Protein AF-A0A535EVS6-F1 (afdb_monomer)

Foldseek 3Di:
DDPDFLDDDQDDLVVLVVCLVVQHWDKAKEWGPPLQDDPPADIDIFIDDTHGNPPDDSVVSSVVNVVGNNVRRDPDDGDDDDSPPRVPPNPPD

Structure (mmCIF, N/CA/C/O backbone):
data_AF-A0A535EVS6-F1
#
_entry.id   AF-A0A535EVS6-F1
#
loop_
_atom_site.group_PDB
_atom_site.id
_atom_site.type_symbol
_atom_site.label_atom_id
_atom_site.label_alt_id
_atom_site.label_comp_id
_atom_site.label_asym_id
_atom_site.label_entity_id
_atom_site.label_seq_id
_atom_site.pdbx_PDB_ins_code
_atom_site.Cartn_x
_atom_site.Cartn_y
_atom_site.Cartn_z
_atom_site.occupancy
_atom_site.B_iso_or_equiv
_atom_site.auth_seq_id
_atom_site.auth_comp_id
_atom_site.auth_asym_id
_atom_site.auth_atom_id
_atom_site.pdbx_PDB_model_num
ATOM 1 N N . MET A 1 1 ? 6.452 9.751 -7.244 1.00 47.88 1 MET A N 1
ATOM 2 C CA . MET A 1 1 ? 7.550 8.789 -7.459 1.00 47.88 1 MET A CA 1
ATOM 3 C C . MET A 1 1 ? 8.853 9.484 -7.102 1.00 47.88 1 MET A C 1
ATOM 5 O O . MET A 1 1 ? 8.975 10.657 -7.436 1.00 47.88 1 MET A O 1
ATOM 9 N N . GLY A 1 2 ? 9.743 8.843 -6.339 1.00 41.00 2 GLY A N 1
ATOM 10 C CA . GLY A 1 2 ? 11.018 9.446 -5.942 1.00 41.00 2 GLY A CA 1
ATOM 11 C C . GLY A 1 2 ? 11.974 9.632 -7.127 1.00 41.00 2 GLY A C 1
ATOM 12 O O . GLY A 1 2 ? 11.720 9.115 -8.219 1.00 41.00 2 GLY A O 1
ATOM 13 N N . PRO A 1 3 ? 13.085 10.364 -6.939 1.00 45.62 3 PRO A N 1
ATOM 14 C CA . PRO A 1 3 ? 14.069 10.624 -7.990 1.00 45.62 3 PRO A CA 1
ATOM 15 C C . PRO A 1 3 ? 14.773 9.350 -8.491 1.00 45.62 3 PRO A C 1
ATOM 17 O O . PRO A 1 3 ? 15.415 9.390 -9.544 1.00 45.62 3 PRO A O 1
ATOM 20 N N . ARG A 1 4 ? 14.635 8.204 -7.805 1.00 51.34 4 ARG A N 1
ATOM 21 C CA . ARG A 1 4 ? 15.125 6.877 -8.224 1.00 51.34 4 ARG A CA 1
ATOM 22 C C . ARG A 1 4 ? 13.967 5.889 -8.395 1.00 51.34 4 ARG A C 1
ATOM 24 O O . ARG A 1 4 ? 12.970 5.943 -7.681 1.00 51.34 4 ARG A O 1
ATOM 31 N N . GLU A 1 5 ? 14.086 4.996 -9.377 1.00 51.16 5 GLU A N 1
ATOM 32 C CA . GLU A 1 5 ? 13.094 3.933 -9.577 1.00 51.16 5 GLU A CA 1
ATOM 33 C C . GLU A 1 5 ? 13.162 2.977 -8.377 1.00 51.16 5 GLU A C 1
ATOM 35 O O . GLU A 1 5 ? 14.253 2.575 -7.981 1.00 51.16 5 GLU A O 1
ATOM 40 N N . GLY A 1 6 ? 12.021 2.689 -7.746 1.00 54.47 6 GLY A N 1
ATOM 41 C CA . GLY A 1 6 ? 11.967 1.940 -6.482 1.00 54.47 6 GLY A CA 1
ATOM 42 C C . GLY A 1 6 ? 12.042 2.792 -5.207 1.00 54.47 6 GLY A C 1
ATOM 43 O O . GLY A 1 6 ? 11.960 2.239 -4.115 1.00 54.47 6 GLY A O 1
ATOM 44 N N . GLU A 1 7 ? 12.146 4.122 -5.306 1.00 58.44 7 GLU A N 1
ATOM 45 C CA . GLU A 1 7 ? 12.131 5.007 -4.135 1.00 58.44 7 GLU A CA 1
ATOM 46 C C . GLU A 1 7 ? 10.706 5.517 -3.857 1.00 58.44 7 GLU A C 1
ATOM 48 O O . GLU A 1 7 ? 10.078 6.206 -4.676 1.00 58.44 7 GLU A O 1
ATOM 53 N N . LEU A 1 8 ? 10.176 5.139 -2.691 1.00 64.12 8 LEU A N 1
ATOM 54 C CA . LEU A 1 8 ? 8.860 5.562 -2.226 1.00 64.12 8 LEU A CA 1
ATOM 55 C C . LEU A 1 8 ? 8.913 7.015 -1.764 1.00 64.12 8 LEU A C 1
ATOM 57 O O . LEU A 1 8 ? 9.692 7.373 -0.886 1.00 64.12 8 LEU A O 1
ATOM 61 N N . LEU A 1 9 ? 8.043 7.850 -2.333 1.00 70.12 9 LEU A N 1
ATOM 62 C CA . LEU A 1 9 ? 7.756 9.144 -1.724 1.00 70.12 9 LEU A CA 1
ATOM 63 C C . LEU A 1 9 ? 6.953 8.939 -0.433 1.00 70.12 9 LEU A C 1
ATOM 65 O O . LEU A 1 9 ? 6.253 7.929 -0.315 1.00 70.12 9 LEU A O 1
ATOM 69 N N . PRO A 1 10 ? 6.990 9.908 0.500 1.00 73.75 10 PRO A N 1
ATOM 70 C CA . PRO A 1 10 ? 6.153 9.874 1.689 1.00 73.75 10 PRO A CA 1
ATOM 71 C C . PRO A 1 10 ? 4.685 9.642 1.314 1.00 73.75 10 PRO A C 1
ATOM 73 O O . PRO A 1 10 ? 4.092 10.415 0.555 1.00 73.75 10 PRO A O 1
ATOM 76 N N . PHE A 1 11 ? 4.097 8.563 1.831 1.00 79.19 11 PHE A N 1
ATOM 77 C CA . PHE A 1 11 ? 2.686 8.274 1.607 1.00 79.19 11 PHE A CA 1
ATOM 78 C C . PHE A 1 11 ? 1.827 9.268 2.375 1.00 79.19 11 PHE A C 1
ATOM 80 O O . PHE A 1 11 ? 2.006 9.465 3.578 1.00 79.19 11 PHE A O 1
ATOM 87 N N . LYS A 1 12 ? 0.834 9.844 1.697 1.00 85.12 12 LYS A N 1
ATOM 88 C CA . LYS A 1 12 ? -0.210 10.621 2.368 1.00 85.12 12 LYS A CA 1
ATOM 89 C C . LYS A 1 12 ? -1.052 9.694 3.248 1.00 85.12 12 LYS A C 1
ATOM 91 O O . LYS A 1 12 ? -1.392 8.593 2.829 1.00 85.12 12 LYS A O 1
ATOM 96 N N . LYS A 1 13 ? -1.460 10.174 4.424 1.00 89.00 13 LYS A N 1
ATOM 97 C CA . LYS A 1 13 ? -2.296 9.423 5.381 1.00 89.00 13 LYS A CA 1
ATOM 98 C C . LYS A 1 13 ? -3.749 9.222 4.940 1.00 89.00 13 LYS A C 1
ATOM 100 O O . LYS A 1 13 ? -4.459 8.420 5.529 1.00 89.00 13 LYS A O 1
ATOM 105 N N . GLY A 1 14 ? -4.194 9.919 3.891 1.00 90.38 14 GLY A N 1
ATOM 106 C CA . GLY A 1 14 ? -5.592 9.907 3.449 1.00 90.38 14 GLY A CA 1
ATOM 107 C C . GLY A 1 14 ? -6.152 8.509 3.173 1.00 90.38 14 GLY A C 1
ATOM 108 O O . GLY A 1 14 ? -7.281 8.240 3.556 1.00 90.38 14 GLY A O 1
ATOM 109 N N . PHE A 1 15 ? -5.364 7.592 2.593 1.00 92.12 15 PHE A N 1
ATOM 110 C CA . PHE A 1 15 ? -5.843 6.226 2.336 1.00 92.12 15 PHE A CA 1
ATOM 111 C C . PHE A 1 15 ? -6.207 5.484 3.628 1.00 92.12 15 PHE A C 1
ATOM 113 O O . PHE A 1 15 ? -7.181 4.741 3.650 1.00 92.12 15 PHE A O 1
ATOM 120 N N . ALA A 1 16 ? -5.438 5.702 4.698 1.00 94.25 16 ALA A N 1
ATOM 121 C CA . ALA A 1 16 ? -5.653 5.044 5.975 1.00 94.25 16 ALA A CA 1
ATOM 122 C C . ALA A 1 16 ? -6.895 5.601 6.677 1.00 94.25 16 ALA A C 1
ATOM 124 O O . ALA A 1 16 ? -7.663 4.825 7.228 1.00 94.25 16 ALA A O 1
ATOM 125 N N . HIS A 1 17 ? -7.140 6.915 6.581 1.00 95.06 17 HIS A N 1
ATOM 126 C CA . HIS A 1 17 ? -8.384 7.519 7.067 1.00 95.06 17 HIS A CA 1
ATOM 127 C C . HIS A 1 17 ? -9.605 6.907 6.380 1.00 95.06 17 HIS A C 1
ATOM 129 O O . HIS A 1 17 ? -10.464 6.354 7.053 1.00 95.06 17 HIS A O 1
ATOM 135 N N . PHE A 1 18 ? -9.639 6.912 5.044 1.00 95.25 18 PHE A N 1
ATOM 136 C CA . PHE A 1 18 ? -10.786 6.372 4.310 1.00 95.25 18 PHE A CA 1
ATOM 137 C C . PHE A 1 18 ? -11.025 4.888 4.590 1.00 95.25 18 PHE A C 1
ATOM 139 O O . PHE A 1 18 ? -12.170 4.464 4.695 1.00 95.25 18 PHE A O 1
ATOM 146 N N . ALA A 1 19 ? -9.958 4.098 4.711 1.00 94.50 19 ALA A N 1
ATOM 147 C CA . ALA A 1 19 ? -10.079 2.664 4.927 1.00 94.50 19 ALA A CA 1
ATOM 148 C C . ALA A 1 19 ? -10.539 2.310 6.348 1.00 94.50 19 ALA A C 1
ATOM 150 O O . ALA A 1 19 ? -11.333 1.384 6.510 1.00 94.50 19 ALA A O 1
ATOM 151 N N . VAL A 1 20 ? -10.067 3.046 7.361 1.00 96.19 20 VAL A N 1
ATOM 152 C CA . VAL A 1 20 ? -10.521 2.885 8.751 1.00 96.19 20 VAL A CA 1
ATOM 153 C C . VAL A 1 20 ? -11.965 3.359 8.898 1.00 96.19 20 VAL A C 1
ATOM 155 O O . VAL A 1 20 ? -12.781 2.612 9.429 1.00 96.19 20 VAL A O 1
ATOM 158 N N . ASP A 1 21 ? -12.305 4.535 8.363 1.00 95.44 21 ASP A N 1
ATOM 159 C CA . ASP A 1 21 ? -13.663 5.089 8.440 1.00 95.44 21 ASP A CA 1
ATOM 160 C C . ASP A 1 21 ? -14.691 4.188 7.738 1.00 95.44 21 ASP A C 1
ATOM 162 O O . ASP A 1 21 ? -15.816 4.031 8.209 1.00 95.44 21 ASP A O 1
ATOM 166 N N . ALA A 1 22 ? -14.306 3.570 6.618 1.00 94.44 22 ALA A N 1
ATOM 167 C CA . ALA A 1 22 ? -15.160 2.644 5.880 1.00 94.44 22 ALA A CA 1
ATOM 168 C C . ALA A 1 22 ? -15.104 1.195 6.400 1.00 94.44 22 ALA A C 1
ATOM 170 O O . ALA A 1 22 ? -15.900 0.372 5.951 1.00 94.44 22 ALA A O 1
ATOM 171 N N . GLY A 1 23 ? -14.174 0.860 7.302 1.00 95.38 23 GLY A N 1
ATOM 172 C CA . GLY A 1 23 ? -13.979 -0.507 7.796 1.00 95.38 23 GLY A CA 1
ATOM 173 C C . GLY A 1 23 ? -13.607 -1.514 6.701 1.00 95.38 23 GLY A C 1
ATOM 174 O O . GLY A 1 23 ? -14.024 -2.667 6.763 1.00 95.38 23 GLY A O 1
ATOM 175 N N . VAL A 1 24 ? -12.871 -1.082 5.669 1.00 96.75 24 VAL A N 1
ATOM 176 C CA . VAL A 1 24 ? -12.478 -1.933 4.531 1.00 96.75 24 VAL A CA 1
ATOM 177 C C . VAL A 1 24 ? -10.973 -2.200 4.519 1.00 96.75 24 VAL A C 1
ATOM 179 O O . VAL A 1 24 ? -10.195 -1.308 4.868 1.00 96.75 24 VAL A O 1
ATOM 182 N N . PRO A 1 25 ? -10.525 -3.389 4.080 1.00 95.94 25 PRO A N 1
ATOM 183 C CA . PRO A 1 25 ? -9.106 -3.703 4.015 1.00 95.94 25 PRO A CA 1
ATOM 184 C C . PRO A 1 25 ? -8.383 -2.897 2.927 1.00 95.94 25 PRO A C 1
ATOM 186 O O . PRO A 1 25 ? -8.934 -2.598 1.866 1.00 95.94 25 PRO A O 1
ATOM 189 N N . VAL A 1 26 ? -7.105 -2.599 3.162 1.00 95.31 26 VAL A N 1
ATOM 190 C CA . VAL A 1 26 ? -6.228 -1.911 2.201 1.00 95.31 26 VAL A CA 1
ATOM 191 C C . VAL A 1 26 ? -5.343 -2.925 1.490 1.00 95.31 26 VAL A C 1
ATOM 193 O O . VAL A 1 26 ? -4.601 -3.653 2.142 1.00 95.31 26 VAL A O 1
ATOM 196 N N . VAL A 1 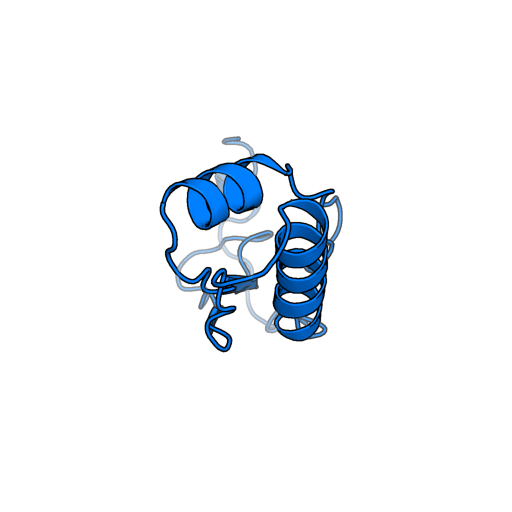27 ? -5.355 -2.943 0.156 1.00 95.38 27 VAL A N 1
ATOM 197 C CA . VAL A 1 27 ? -4.479 -3.825 -0.634 1.00 95.38 27 VAL A CA 1
ATOM 198 C C . VAL A 1 27 ? -3.245 -3.052 -1.119 1.00 95.38 27 VAL A C 1
ATOM 200 O O . VAL A 1 27 ? -3.387 -2.097 -1.887 1.00 95.38 27 VAL A O 1
ATOM 203 N N . PRO A 1 28 ? -2.026 -3.434 -0.701 1.00 92.25 28 PRO A N 1
ATOM 204 C CA . PRO A 1 28 ? -0.800 -2.789 -1.146 1.00 92.25 28 PRO A CA 1
ATOM 205 C C . PRO A 1 28 ? -0.458 -3.216 -2.581 1.00 92.25 28 PRO A C 1
ATOM 207 O O . PRO A 1 28 ? -0.418 -4.404 -2.900 1.00 92.25 28 PRO A O 1
ATOM 210 N N . VAL A 1 29 ? -0.167 -2.240 -3.444 1.00 89.31 29 VAL A N 1
ATOM 211 C CA . VAL A 1 29 ? 0.233 -2.471 -4.840 1.00 89.31 29 VAL A CA 1
ATOM 212 C C . VAL A 1 29 ? 1.497 -1.675 -5.151 1.00 89.31 29 VAL A C 1
ATOM 214 O O . VAL A 1 29 ? 1.557 -0.471 -4.898 1.00 89.31 29 VAL A O 1
ATOM 217 N N . ALA A 1 30 ? 2.501 -2.338 -5.720 1.00 85.50 30 ALA A N 1
ATOM 218 C CA . ALA A 1 30 ? 3.737 -1.725 -6.190 1.00 85.50 30 ALA A CA 1
ATOM 219 C C . ALA A 1 30 ? 3.874 -1.856 -7.712 1.00 85.50 30 ALA A C 1
ATOM 221 O O . ALA A 1 30 ? 3.533 -2.880 -8.305 1.00 85.50 30 ALA A O 1
ATOM 222 N N . LEU A 1 31 ? 4.408 -0.811 -8.344 1.00 79.81 31 LEU A N 1
ATOM 223 C CA . LEU A 1 31 ? 4.672 -0.754 -9.780 1.00 79.81 31 LEU A CA 1
ATOM 224 C C . LEU A 1 31 ? 6.171 -0.564 -10.012 1.00 79.81 31 LEU A C 1
ATOM 226 O O . LEU A 1 31 ? 6.794 0.281 -9.369 1.00 79.81 31 LEU A O 1
ATOM 230 N N . SER A 1 32 ? 6.746 -1.315 -10.951 1.00 75.31 32 SER A N 1
ATOM 231 C CA . SER A 1 32 ? 8.151 -1.171 -11.355 1.00 75.31 32 SER A CA 1
ATOM 232 C C . SER A 1 32 ? 8.306 -1.161 -12.880 1.00 75.31 32 SER A C 1
ATOM 234 O O . SER A 1 32 ? 7.540 -1.817 -13.592 1.00 75.31 32 SER A O 1
ATOM 236 N N . GLY A 1 33 ? 9.28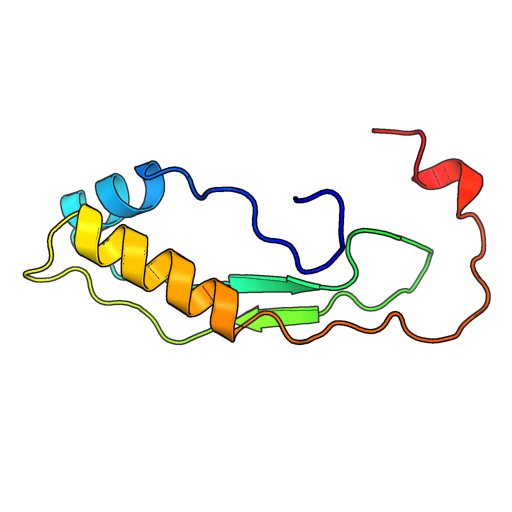0 -0.392 -13.383 1.00 65.88 33 GLY A N 1
ATOM 237 C CA . GLY A 1 33 ? 9.534 -0.201 -14.816 1.00 65.88 33 GLY A CA 1
ATOM 238 C C . GLY A 1 33 ? 8.854 1.015 -15.454 1.00 65.88 33 GLY A C 1
ATOM 239 O O . GLY A 1 33 ? 8.9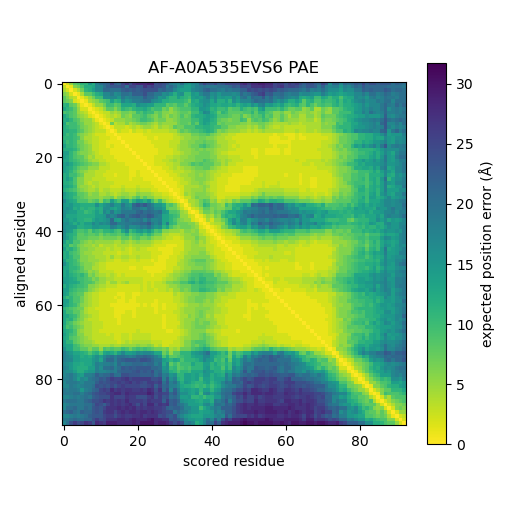62 1.185 -16.668 1.00 65.88 33 GLY A O 1
ATOM 240 N N . ALA A 1 34 ? 8.177 1.855 -14.661 1.00 61.88 34 ALA A N 1
ATOM 241 C CA . ALA A 1 34 ? 7.420 3.019 -15.127 1.00 61.88 34 ALA A CA 1
ATOM 242 C C . ALA A 1 34 ? 8.255 4.305 -15.289 1.00 61.88 34 ALA A C 1
ATOM 244 O O . ALA A 1 34 ? 7.734 5.288 -15.810 1.00 61.88 34 ALA A O 1
ATOM 245 N N . LYS A 1 35 ? 9.521 4.335 -14.843 1.00 60.03 35 LYS A N 1
ATOM 246 C CA . LYS A 1 35 ? 10.334 5.564 -14.885 1.00 60.03 35 LYS A CA 1
ATOM 247 C C . LYS A 1 35 ? 10.916 5.850 -16.274 1.00 60.03 35 LYS A C 1
ATOM 249 O O . LYS A 1 35 ? 10.958 6.998 -16.696 1.00 60.03 35 LYS A O 1
ATOM 254 N N . ASP A 1 36 ? 11.351 4.809 -16.979 1.00 55.59 36 ASP A N 1
ATOM 255 C CA . ASP A 1 36 ? 11.858 4.879 -18.356 1.00 55.59 36 ASP A CA 1
ATOM 256 C C . ASP A 1 36 ? 10.929 4.048 -19.259 1.00 55.59 36 ASP A C 1
ATOM 258 O O . ASP A 1 36 ? 11.136 2.846 -19.456 1.00 55.59 36 ASP A O 1
ATOM 262 N N . LEU A 1 37 ? 9.858 4.671 -19.761 1.00 60.47 37 LEU A N 1
ATOM 263 C CA . LEU A 1 37 ? 8.905 4.043 -20.680 1.00 60.47 37 LEU A CA 1
ATOM 264 C C . LEU A 1 37 ? 9.458 4.069 -22.115 1.00 60.47 37 LEU A C 1
ATOM 266 O O . LEU A 1 37 ? 9.787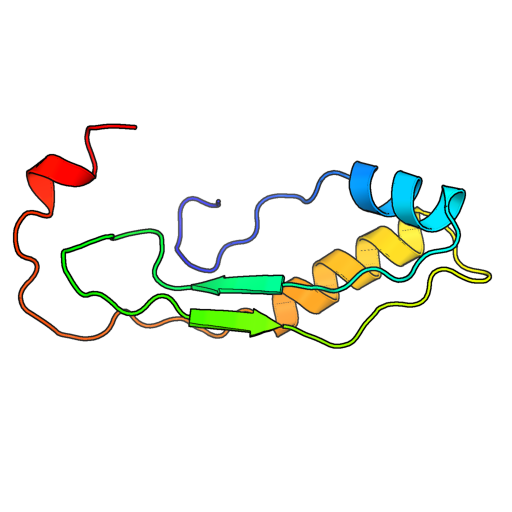 5.125 -22.649 1.00 60.47 37 LEU A O 1
ATOM 270 N N . TRP A 1 38 ? 9.521 2.907 -22.766 1.00 63.69 38 TRP A N 1
ATOM 271 C CA . TRP A 1 38 ? 9.726 2.787 -24.212 1.00 63.69 38 TRP A CA 1
ATOM 272 C C . TRP A 1 38 ? 8.781 1.732 -24.789 1.00 63.69 38 TRP A C 1
ATOM 274 O O . TRP A 1 38 ? 8.229 0.897 -24.065 1.00 63.69 38 TRP A O 1
ATOM 284 N N . LEU A 1 39 ? 8.572 1.775 -26.106 1.00 54.62 39 LEU A N 1
ATOM 285 C CA . LEU A 1 39 ? 7.602 0.926 -26.795 1.00 54.62 39 LEU A CA 1
ATOM 286 C C . LEU A 1 39 ? 7.851 -0.568 -26.488 1.00 54.62 39 LEU A C 1
ATOM 288 O O . LEU A 1 39 ? 8.955 -1.067 -26.693 1.00 54.62 39 LEU A O 1
ATOM 292 N N . ARG A 1 40 ? 6.808 -1.28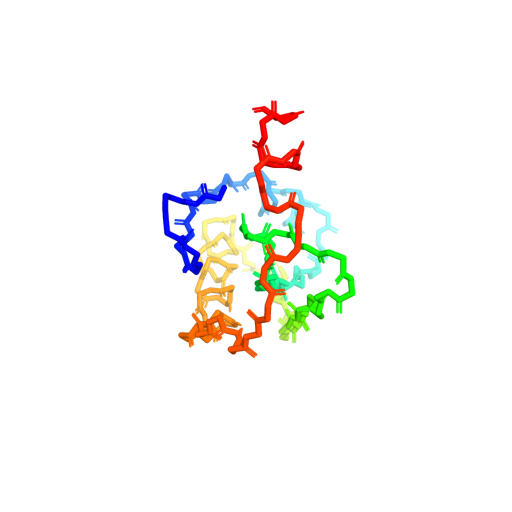3 -26.035 1.00 66.81 40 ARG A N 1
ATOM 293 C CA . ARG A 1 40 ? 6.808 -2.723 -25.673 1.00 66.81 40 ARG A CA 1
ATOM 294 C C . ARG A 1 40 ? 7.567 -3.109 -24.389 1.00 66.81 40 ARG A C 1
ATOM 296 O O . ARG A 1 40 ? 7.792 -4.300 -24.173 1.00 66.81 40 ARG A O 1
ATOM 303 N N . LYS A 1 41 ? 7.945 -2.162 -23.522 1.00 71.00 41 LYS A N 1
ATOM 304 C CA . LYS A 1 41 ? 8.549 -2.498 -22.220 1.00 71.00 41 LYS A CA 1
ATOM 305 C C . LYS A 1 41 ? 7.503 -3.110 -21.267 1.00 71.00 41 LYS A C 1
ATOM 307 O O . LYS A 1 41 ? 6.440 -2.515 -21.093 1.00 71.00 41 LYS A O 1
ATOM 312 N N . PRO A 1 42 ? 7.780 -4.259 -20.624 1.00 69.56 42 PRO A N 1
ATOM 313 C CA . PRO A 1 42 ? 6.880 -4.824 -19.626 1.00 69.56 42 PRO A CA 1
ATOM 314 C C . PRO A 1 42 ? 6.899 -3.990 -18.337 1.00 69.56 42 PRO A C 1
ATOM 316 O O . PRO A 1 42 ? 7.963 -3.734 -17.773 1.00 69.56 42 PRO A O 1
ATOM 319 N N . ILE A 1 43 ? 5.716 -3.609 -17.849 1.00 77.75 43 ILE A N 1
ATOM 320 C CA . ILE A 1 43 ? 5.527 -3.035 -16.511 1.00 77.75 43 ILE A CA 1
ATOM 321 C C . ILE A 1 43 ? 5.178 -4.179 -15.567 1.00 77.75 43 ILE A C 1
ATOM 323 O O . ILE A 1 43 ? 4.308 -4.997 -15.869 1.00 77.75 43 ILE A O 1
ATOM 327 N N . ARG A 1 44 ? 5.851 -4.241 -14.419 1.00 79.44 44 ARG A N 1
ATOM 328 C CA . ARG A 1 44 ? 5.553 -5.243 -13.393 1.00 79.44 44 ARG A CA 1
ATOM 329 C C . ARG A 1 44 ? 4.684 -4.628 -12.308 1.00 79.44 44 ARG A C 1
ATOM 331 O O . ARG A 1 44 ? 5.058 -3.613 -11.720 1.00 79.44 44 ARG A O 1
ATOM 338 N N . VAL A 1 45 ? 3.555 -5.281 -12.049 1.00 84.75 45 VAL A N 1
ATOM 339 C CA . VAL A 1 45 ? 2.630 -4.973 -10.957 1.00 84.75 45 VAL A CA 1
ATOM 340 C C . VAL A 1 45 ? 2.776 -6.060 -9.904 1.00 84.75 45 VAL A C 1
ATOM 342 O O . VAL A 1 45 ? 2.626 -7.239 -10.217 1.00 84.75 45 VAL A O 1
ATOM 345 N N . LEU A 1 46 ? 3.090 -5.670 -8.673 1.00 86.62 46 LEU A N 1
ATOM 346 C CA . LEU A 1 46 ? 3.153 -6.573 -7.531 1.00 86.62 46 LEU A CA 1
ATOM 347 C C . LEU A 1 46 ? 2.019 -6.215 -6.581 1.00 86.62 46 LEU A C 1
ATOM 349 O O . LEU A 1 46 ? 1.917 -5.073 -6.139 1.00 86.62 46 LEU A O 1
ATOM 353 N N . VAL A 1 47 ? 1.170 -7.192 -6.289 1.00 90.81 47 VAL A N 1
ATOM 354 C CA . VAL A 1 47 ? 0.040 -7.056 -5.369 1.00 90.81 47 VAL A CA 1
ATOM 355 C C . VAL A 1 47 ? 0.380 -7.852 -4.118 1.00 90.81 47 VAL A C 1
ATOM 357 O O . VAL A 1 47 ? 0.782 -9.010 -4.223 1.00 90.81 47 VAL A O 1
ATOM 360 N N . GLY A 1 48 ? 0.288 -7.215 -2.955 1.00 91.50 48 GLY A N 1
ATOM 361 C CA . GLY A 1 48 ? 0.519 -7.868 -1.670 1.00 91.50 48 GLY A CA 1
ATOM 362 C C . GLY A 1 48 ? -0.773 -8.232 -0.953 1.00 91.50 48 GLY A C 1
ATOM 363 O O . GLY A 1 48 ? -1.873 -7.979 -1.437 1.00 91.50 48 GLY A O 1
ATOM 364 N N . GLU A 1 49 ? -0.606 -8.802 0.235 1.00 94.75 49 GLU A N 1
ATOM 365 C CA . GLU A 1 49 ? -1.719 -9.242 1.074 1.00 94.75 49 GLU A CA 1
ATOM 366 C C . GLU A 1 49 ? -2.569 -8.065 1.584 1.00 94.75 49 GLU A C 1
ATOM 368 O O . GLU A 1 49 ? -2.003 -7.031 1.967 1.00 94.75 49 GLU A O 1
ATOM 373 N N . PRO A 1 50 ? -3.907 -8.212 1.640 1.00 95.81 50 PRO A N 1
ATOM 374 C CA . PRO A 1 50 ? -4.789 -7.214 2.231 1.00 95.81 50 PRO A CA 1
ATOM 375 C C . PRO A 1 50 ? -4.451 -6.931 3.701 1.00 95.81 50 PRO A C 1
ATOM 377 O O . PRO A 1 50 ? -4.203 -7.839 4.494 1.00 95.81 50 PRO A O 1
ATOM 380 N N . ILE A 1 51 ? -4.486 -5.656 4.078 1.00 95.81 51 ILE A N 1
ATOM 381 C CA . ILE A 1 51 ? -4.279 -5.180 5.445 1.00 95.81 51 ILE A CA 1
ATOM 382 C C . ILE A 1 51 ? -5.660 -4.907 6.055 1.00 95.81 51 ILE A C 1
ATOM 384 O O . ILE A 1 51 ? -6.327 -3.974 5.599 1.00 95.81 51 ILE A O 1
ATOM 388 N N . PRO A 1 52 ? -6.108 -5.687 7.056 1.00 95.69 52 PRO A N 1
ATOM 389 C CA . PRO A 1 52 ? -7.400 -5.467 7.699 1.00 95.69 52 PRO A CA 1
ATOM 390 C C . PRO A 1 52 ? -7.384 -4.176 8.517 1.00 95.69 52 PRO A C 1
ATOM 392 O O . PRO A 1 52 ? -6.367 -3.836 9.129 1.00 95.69 52 PRO A O 1
ATOM 395 N N . THR A 1 53 ? -8.516 -3.480 8.543 1.00 95.56 53 THR A N 1
ATOM 396 C CA . THR A 1 53 ? -8.699 -2.223 9.281 1.00 95.56 53 THR A CA 1
ATOM 397 C C . THR A 1 53 ? -9.523 -2.396 10.553 1.00 95.56 53 THR A C 1
ATOM 399 O O . THR A 1 53 ? -9.542 -1.480 11.377 1.00 95.56 53 THR A O 1
ATOM 402 N N . GLU A 1 54 ? -10.148 -3.561 10.776 1.00 92.81 54 GLU A N 1
ATOM 403 C CA . GLU A 1 54 ? -10.943 -3.786 11.983 1.00 92.81 54 GLU A CA 1
ATOM 404 C C . GLU A 1 54 ? -10.078 -3.683 13.246 1.00 92.81 54 GLU A C 1
ATOM 406 O O . GLU A 1 54 ? -9.042 -4.336 13.378 1.00 92.81 54 GLU A O 1
ATOM 411 N N . GLY A 1 55 ? -10.513 -2.845 14.189 1.00 92.31 55 GLY A N 1
ATOM 412 C CA . GLY A 1 55 ? -9.826 -2.646 15.466 1.00 92.31 55 GLY A CA 1
ATOM 413 C C . GLY A 1 55 ? -8.485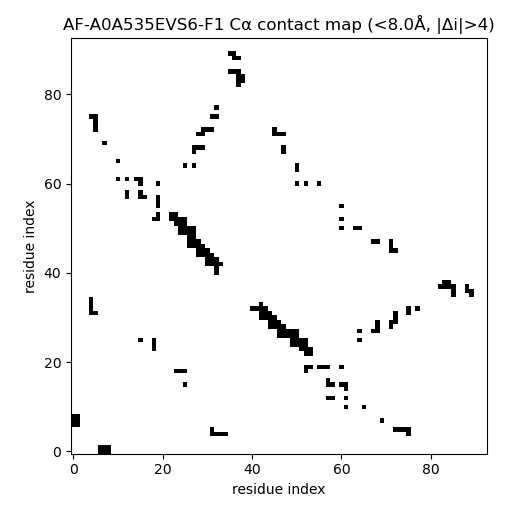 -1.909 15.375 1.00 92.31 55 GLY A C 1
ATOM 414 O O . GLY A 1 55 ? -7.798 -1.818 16.391 1.00 92.31 55 GLY A O 1
ATOM 415 N N . ARG A 1 56 ? -8.110 -1.375 14.203 1.00 94.38 56 ARG A N 1
ATOM 416 C CA . ARG A 1 56 ? -6.853 -0.637 14.004 1.00 94.38 56 ARG A CA 1
ATOM 417 C C . ARG A 1 56 ? -7.076 0.865 13.898 1.00 94.38 56 ARG A C 1
ATOM 419 O O . ARG A 1 56 ? -8.077 1.334 13.362 1.00 94.38 56 ARG A O 1
ATOM 426 N N . GLY A 1 57 ? -6.096 1.627 14.376 1.00 95.31 57 GLY A N 1
ATOM 427 C CA . GLY A 1 57 ? -6.056 3.079 14.205 1.00 95.31 57 GLY A CA 1
ATOM 428 C C . GLY A 1 57 ? -5.491 3.503 12.846 1.00 95.31 57 GLY A C 1
ATOM 429 O O . GLY A 1 57 ? -4.759 2.757 12.195 1.00 95.31 57 GLY A O 1
ATOM 430 N N . VAL A 1 58 ? -5.766 4.747 12.444 1.00 95.12 58 VAL A N 1
ATOM 431 C CA . VAL A 1 58 ? -5.291 5.325 11.171 1.00 95.12 58 VAL A CA 1
ATOM 432 C C . VAL A 1 58 ? -3.767 5.276 11.033 1.00 95.12 58 VAL A C 1
ATOM 434 O O . VAL A 1 58 ? -3.260 4.901 9.980 1.00 95.12 58 VAL A O 1
ATOM 437 N N . GLU A 1 59 ? -3.029 5.629 12.088 1.00 95.00 59 GLU A N 1
ATOM 438 C CA . GLU A 1 59 ? -1.557 5.616 12.073 1.00 95.00 59 GLU A CA 1
ATOM 439 C C . GLU A 1 59 ? -1.005 4.204 11.853 1.00 95.00 59 GLU A C 1
ATOM 441 O O . GLU A 1 59 ? -0.085 4.003 11.067 1.00 95.00 59 GLU A O 1
ATOM 446 N N . GLU A 1 60 ? -1.625 3.203 12.478 1.00 95.50 60 GLU A N 1
ATOM 447 C CA . GLU A 1 60 ? -1.213 1.811 12.333 1.00 95.50 60 GLU A CA 1
ATOM 448 C C . GLU A 1 60 ? -1.444 1.307 10.902 1.00 95.50 60 GLU A C 1
ATOM 450 O O . GLU A 1 60 ? -0.556 0.704 10.297 1.00 95.50 60 GLU A O 1
ATOM 455 N N . VAL A 1 61 ? -2.616 1.594 10.325 1.00 95.19 61 VAL A N 1
ATOM 456 C CA . VAL A 1 61 ? -2.942 1.228 8.937 1.00 95.19 61 VAL A CA 1
ATOM 457 C C . VAL A 1 61 ? -2.022 1.947 7.948 1.00 95.19 61 VAL A C 1
ATOM 459 O O . VAL A 1 61 ? -1.582 1.343 6.964 1.00 95.19 61 VAL A O 1
ATOM 462 N N . HIS A 1 62 ? -1.684 3.213 8.215 1.00 95.19 62 HIS A N 1
ATOM 463 C CA . HIS A 1 62 ? -0.730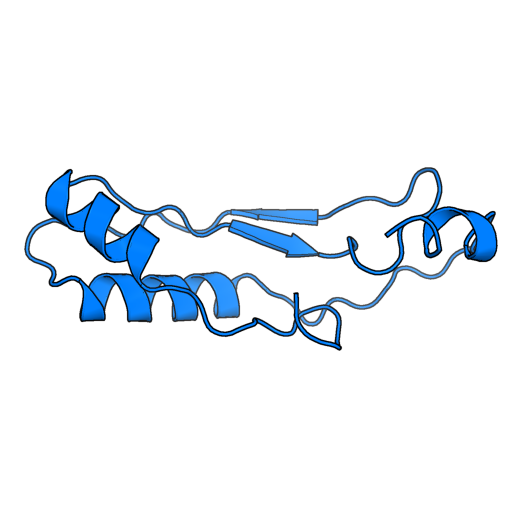 3.974 7.408 1.00 95.19 62 HIS A CA 1
ATOM 464 C C . HIS A 1 62 ? 0.654 3.316 7.415 1.00 95.19 62 HIS A C 1
ATOM 466 O O . HIS A 1 62 ? 1.170 2.976 6.347 1.00 95.19 62 HIS A O 1
ATOM 472 N N . ASP A 1 63 ? 1.204 3.046 8.598 1.00 94.69 63 ASP A N 1
ATOM 473 C CA . ASP A 1 63 ? 2.521 2.426 8.760 1.00 94.69 63 ASP A CA 1
ATOM 474 C C . ASP A 1 63 ? 2.595 1.031 8.129 1.00 94.69 63 ASP A C 1
ATOM 476 O O . ASP A 1 63 ? 3.588 0.680 7.476 1.00 94.69 63 ASP A O 1
ATOM 480 N N . LEU A 1 64 ? 1.546 0.222 8.298 1.00 94.69 64 LEU A N 1
ATOM 481 C CA . LEU A 1 64 ? 1.451 -1.102 7.685 1.00 94.69 64 LEU A CA 1
ATOM 482 C C . LEU A 1 64 ? 1.409 -1.008 6.162 1.00 94.69 64 LEU A C 1
ATOM 484 O O . LEU A 1 64 ? 2.113 -1.769 5.495 1.00 94.69 64 LEU A O 1
ATOM 488 N N . GLY A 1 65 ? 0.647 -0.057 5.617 1.00 92.88 65 GLY A N 1
ATOM 489 C CA . GLY A 1 65 ? 0.579 0.199 4.180 1.00 92.88 65 GLY A CA 1
ATOM 490 C C . GLY A 1 65 ? 1.942 0.574 3.603 1.00 92.88 65 GLY A C 1
ATOM 491 O O . GLY A 1 65 ? 2.394 -0.044 2.636 1.00 92.88 65 GLY A O 1
ATOM 492 N N . VAL A 1 66 ? 2.650 1.510 4.245 1.00 91.38 66 VAL A N 1
ATOM 493 C CA . VAL A 1 66 ? 4.002 1.920 3.826 1.00 91.38 66 VAL A CA 1
ATOM 494 C C . VAL A 1 66 ? 4.967 0.732 3.845 1.00 91.38 66 VAL A C 1
ATOM 496 O O . VAL A 1 66 ? 5.652 0.476 2.852 1.00 91.38 66 VAL A O 1
ATOM 499 N N . LYS A 1 67 ? 4.993 -0.040 4.939 1.00 91.56 67 LYS A N 1
ATOM 500 C CA . LYS A 1 67 ? 5.860 -1.226 5.074 1.00 91.56 67 LYS A CA 1
ATOM 501 C C . LYS A 1 67 ? 5.508 -2.328 4.078 1.00 91.56 67 LYS A C 1
ATOM 503 O O . LYS A 1 67 ? 6.396 -3.045 3.617 1.00 91.56 67 LYS A O 1
ATOM 508 N N . ALA A 1 68 ? 4.228 -2.518 3.771 1.00 92.00 68 ALA A N 1
ATOM 509 C CA . ALA A 1 68 ? 3.796 -3.524 2.813 1.00 92.00 68 ALA A CA 1
ATOM 510 C C . ALA A 1 68 ? 4.230 -3.156 1.392 1.00 92.00 68 ALA A C 1
ATOM 512 O O . ALA A 1 68 ? 4.842 -3.986 0.724 1.00 92.00 68 ALA A O 1
ATOM 513 N N . VAL A 1 69 ? 4.028 -1.906 0.963 1.00 88.69 69 VAL A N 1
ATOM 514 C CA . VAL A 1 69 ? 4.497 -1.468 -0.361 1.00 88.69 69 VAL A CA 1
ATOM 515 C C . VAL A 1 69 ? 6.026 -1.499 -0.447 1.00 88.69 69 VAL A C 1
ATOM 517 O O . VAL A 1 69 ? 6.562 -1.943 -1.459 1.00 88.69 69 VAL A O 1
ATOM 520 N N . ALA A 1 70 ? 6.740 -1.115 0.615 1.00 86.56 70 ALA A N 1
ATOM 521 C CA . ALA A 1 70 ? 8.201 -1.202 0.647 1.00 86.56 70 ALA A CA 1
ATOM 522 C C . ALA A 1 70 ? 8.713 -2.641 0.453 1.00 86.56 70 ALA A C 1
ATOM 524 O O . ALA A 1 70 ? 9.686 -2.850 -0.264 1.00 86.56 70 ALA A O 1
ATOM 525 N N . ARG A 1 71 ? 8.031 -3.643 1.027 1.00 87.12 71 ARG A N 1
ATOM 526 C CA . ARG A 1 71 ? 8.357 -5.067 0.816 1.00 87.12 71 ARG A CA 1
ATOM 527 C C . ARG A 1 71 ? 8.052 -5.556 -0.601 1.00 87.12 71 ARG A C 1
ATOM 529 O O . ARG A 1 71 ? 8.700 -6.488 -1.065 1.00 87.12 71 ARG A O 1
ATOM 536 N N . LEU A 1 72 ? 7.077 -4.946 -1.276 1.00 84.50 72 LEU A N 1
ATOM 537 C CA . LEU A 1 72 ? 6.695 -5.289 -2.649 1.00 84.50 72 LEU A CA 1
ATOM 538 C C . LEU A 1 72 ? 7.600 -4.665 -3.713 1.00 84.50 72 LEU A C 1
ATOM 540 O O . LEU A 1 72 ? 7.489 -5.040 -4.876 1.00 84.50 72 LEU A O 1
ATOM 544 N N . LEU A 1 73 ? 8.462 -3.712 -3.360 1.00 77.19 73 LEU A N 1
ATOM 545 C CA . LEU A 1 73 ? 9.420 -3.128 -4.291 1.00 77.19 73 LEU A CA 1
ATOM 546 C C . LEU A 1 73 ? 10.704 -3.968 -4.296 1.00 77.19 73 LEU A C 1
ATOM 548 O O . LEU A 1 73 ? 11.541 -3.797 -3.409 1.00 77.19 73 LEU A O 1
ATOM 552 N N . PRO A 1 74 ? 10.915 -4.870 -5.274 1.00 64.69 74 PRO A N 1
ATOM 553 C CA . PRO A 1 74 ? 12.235 -5.455 -5.459 1.00 64.69 74 PRO A CA 1
ATOM 554 C C . PRO A 1 74 ? 13.242 -4.355 -5.819 1.00 64.69 74 PRO A C 1
ATOM 556 O O . PRO A 1 74 ? 12.865 -3.284 -6.305 1.00 64.69 74 PRO A O 1
ATOM 559 N N . ALA A 1 75 ? 14.536 -4.655 -5.677 1.00 58.09 75 ALA A N 1
ATOM 560 C CA . ALA A 1 75 ? 15.593 -3.907 -6.352 1.00 58.09 75 ALA A CA 1
ATOM 561 C C . ALA A 1 75 ? 15.394 -4.048 -7.873 1.00 58.09 75 ALA A C 1
ATOM 563 O O . ALA A 1 75 ? 15.906 -4.968 -8.514 1.00 58.09 75 ALA A O 1
ATOM 564 N N . TYR A 1 76 ? 14.544 -3.199 -8.448 1.00 57.28 76 TYR A N 1
ATOM 565 C CA . TYR A 1 76 ? 14.221 -3.250 -9.862 1.00 57.28 76 TYR A CA 1
ATOM 566 C C . TYR A 1 76 ? 15.463 -2.847 -10.655 1.00 57.28 76 TYR A C 1
ATOM 568 O O . TYR A 1 76 ? 15.938 -1.717 -10.574 1.00 57.28 76 TYR A O 1
ATOM 576 N N . THR A 1 77 ? 15.990 -3.804 -11.413 1.00 56.12 77 THR A N 1
ATOM 577 C CA . THR A 1 77 ? 17.040 -3.563 -12.399 1.00 56.12 77 THR A CA 1
ATOM 578 C C . THR A 1 77 ? 16.379 -3.512 -13.764 1.00 56.12 77 THR A C 1
ATOM 580 O O . THR A 1 77 ? 15.610 -4.410 -14.125 1.00 56.12 77 THR A O 1
ATOM 583 N N . ASP A 1 78 ? 16.645 -2.440 -14.499 1.00 57.16 78 ASP A N 1
ATOM 584 C CA . ASP A 1 78 ? 16.063 -2.218 -15.814 1.00 57.16 78 ASP A CA 1
ATOM 585 C C . ASP A 1 78 ? 16.507 -3.333 -16.782 1.00 57.16 78 ASP A C 1
ATOM 587 O O . ASP A 1 78 ? 17.697 -3.666 -16.817 1.00 57.16 78 ASP A O 1
ATOM 591 N N . PRO A 1 79 ? 15.594 -3.950 -17.556 1.00 56.78 79 PRO A N 1
ATOM 592 C CA . PRO A 1 79 ? 15.976 -4.998 -18.490 1.00 56.78 79 PRO A CA 1
ATOM 593 C C . PRO A 1 79 ? 16.889 -4.425 -19.591 1.00 56.78 79 PRO A C 1
ATOM 595 O O . PRO A 1 79 ? 16.612 -3.340 -20.114 1.00 56.78 79 PRO A O 1
ATOM 598 N N . PRO A 1 80 ? 17.968 -5.131 -19.978 1.00 52.06 80 PRO A N 1
ATOM 599 C CA . PRO A 1 80 ? 18.827 -4.696 -21.073 1.00 52.06 80 PRO A CA 1
ATOM 600 C C . PRO A 1 80 ? 18.064 -4.763 -22.407 1.00 52.06 80 PRO A C 1
ATOM 602 O O . PRO A 1 80 ? 17.398 -5.754 -22.702 1.00 52.06 80 PRO A O 1
ATOM 605 N N . GLY A 1 81 ? 18.157 -3.711 -23.226 1.00 58.41 81 GLY A N 1
ATOM 606 C CA . GLY A 1 81 ? 17.516 -3.660 -24.542 1.00 58.41 81 GLY A CA 1
ATOM 607 C C . GLY A 1 81 ? 17.679 -2.311 -25.259 1.00 58.41 81 GLY A C 1
ATOM 608 O O . GLY A 1 81 ? 18.028 -1.310 -24.624 1.00 58.41 81 GLY A O 1
ATOM 609 N N . PRO A 1 82 ? 17.452 -2.260 -26.586 1.00 55.16 82 PRO A N 1
ATOM 610 C CA . PRO A 1 82 ? 17.547 -1.028 -27.362 1.00 55.16 82 PRO A CA 1
ATOM 611 C C . PRO A 1 82 ? 16.444 -0.040 -26.952 1.00 55.16 82 PRO A C 1
ATOM 613 O O . PRO A 1 82 ? 15.252 -0.309 -27.079 1.00 55.16 82 PRO A O 1
ATOM 616 N N . ARG A 1 83 ? 16.856 1.132 -26.462 1.00 57.50 83 ARG A N 1
ATOM 617 C CA . ARG A 1 83 ? 15.979 2.196 -25.945 1.00 57.50 83 ARG A CA 1
ATOM 618 C C . ARG A 1 83 ? 15.441 3.078 -27.082 1.00 57.50 83 ARG A C 1
ATOM 620 O O . AR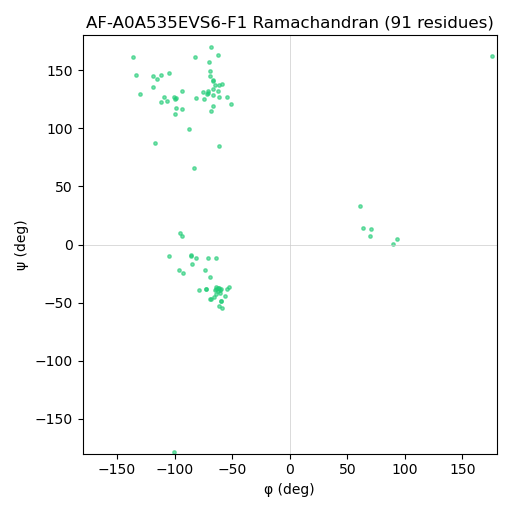G A 1 83 ? 15.809 4.249 -27.189 1.00 57.50 83 ARG A O 1
ATOM 627 N N . LEU A 1 84 ? 14.616 2.518 -27.971 1.00 56.16 84 LEU A N 1
ATOM 628 C CA . LEU A 1 84 ? 13.990 3.290 -29.055 1.00 56.16 84 LEU A CA 1
ATOM 629 C C . LEU A 1 84 ? 13.083 4.403 -28.492 1.00 56.16 84 LEU A C 1
ATOM 631 O O . LEU A 1 84 ? 12.306 4.165 -27.574 1.00 56.16 84 LEU A O 1
ATOM 635 N N . LEU A 1 85 ? 13.158 5.606 -29.080 1.00 57.19 85 LEU A N 1
ATOM 636 C CA . LEU A 1 85 ? 12.282 6.766 -28.811 1.00 57.19 85 LEU A CA 1
ATOM 637 C C . LEU A 1 85 ? 12.340 7.372 -27.390 1.00 57.19 85 LEU A C 1
ATOM 639 O O . LEU A 1 85 ? 11.518 8.226 -27.061 1.00 57.19 85 LEU A O 1
ATOM 643 N N . ARG A 1 86 ? 13.354 7.032 -26.577 1.00 55.50 86 ARG A N 1
ATOM 644 C CA . ARG A 1 86 ? 13.519 7.542 -25.197 1.00 55.50 86 ARG A CA 1
ATOM 645 C C . ARG A 1 86 ? 13.478 9.075 -25.078 1.00 55.50 86 ARG A C 1
ATOM 647 O O . ARG A 1 86 ? 12.925 9.583 -24.121 1.00 55.50 86 ARG A O 1
ATOM 654 N N . ARG A 1 87 ? 14.029 9.827 -26.041 1.0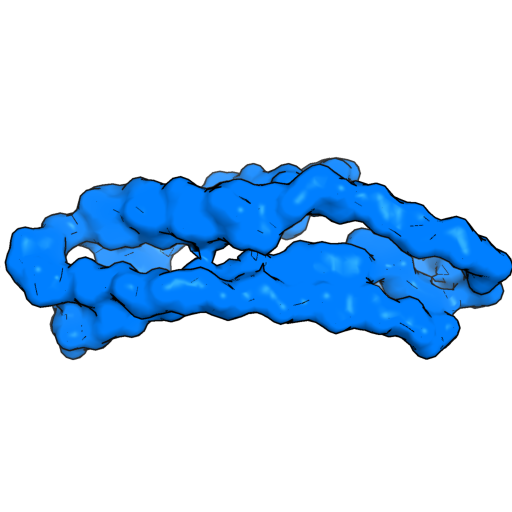0 56.12 87 ARG A N 1
ATOM 655 C CA . ARG A 1 87 ? 14.058 11.308 -25.984 1.00 56.12 87 ARG A CA 1
ATOM 656 C C . ARG A 1 87 ? 12.706 11.982 -26.244 1.00 56.12 87 ARG A C 1
ATOM 658 O O . ARG A 1 87 ? 12.543 13.117 -25.838 1.00 56.12 87 ARG A O 1
ATOM 665 N N . TRP A 1 88 ? 11.764 11.317 -26.912 1.00 57.16 88 TRP A N 1
ATOM 666 C CA . TRP A 1 88 ? 10.487 11.936 -27.297 1.00 57.16 88 TRP A CA 1
ATOM 667 C C . TRP A 1 88 ? 9.367 11.714 -26.273 1.00 57.16 88 TRP A C 1
ATOM 669 O O . TRP A 1 88 ? 8.432 12.502 -26.218 1.00 57.16 88 TRP A O 1
ATOM 679 N N . LEU A 1 89 ? 9.448 10.654 -25.462 1.00 53.75 89 LEU A N 1
ATOM 680 C CA . LEU A 1 89 ? 8.389 10.278 -24.515 1.00 53.75 89 LEU A CA 1
ATOM 681 C C . LEU A 1 89 ? 8.623 10.790 -23.087 1.00 53.75 89 LEU A C 1
ATOM 683 O O . LEU A 1 89 ? 7.663 10.904 -22.333 1.00 53.75 89 LEU A O 1
ATOM 687 N N . THR A 1 90 ? 9.864 11.112 -22.705 1.00 52.09 90 THR A N 1
ATOM 688 C CA . THR A 1 90 ? 10.169 11.618 -21.353 1.00 52.09 90 THR A CA 1
ATOM 689 C C . THR A 1 90 ? 9.967 13.134 -21.212 1.00 52.09 90 THR A C 1
ATOM 691 O O . THR A 1 90 ? 9.861 13.607 -20.091 1.00 52.09 90 THR A O 1
ATOM 694 N N . GLU A 1 91 ? 9.880 13.894 -22.313 1.00 52.69 91 GLU A N 1
ATOM 695 C CA . GLU A 1 91 ? 9.693 15.363 -22.296 1.00 52.69 91 GLU A CA 1
ATOM 696 C C . GLU A 1 91 ? 8.220 15.821 -22.395 1.00 52.69 91 GLU A C 1
ATOM 698 O O . GLU A 1 91 ? 7.949 17.010 -22.515 1.00 52.69 91 GLU A O 1
ATOM 703 N N . LEU A 1 92 ? 7.253 14.896 -22.342 1.00 52.81 92 LEU A N 1
ATOM 704 C CA . LEU A 1 92 ? 5.813 15.205 -22.399 1.00 52.81 92 LEU A CA 1
ATOM 705 C C . LEU A 1 92 ? 5.136 15.324 -21.016 1.00 52.81 92 LEU A C 1
ATOM 707 O O . LEU A 1 92 ? 3.908 15.387 -20.951 1.00 52.81 92 LEU A O 1
ATOM 711 N N . LEU A 1 93 ? 5.914 15.349 -19.927 1.00 44.56 93 LEU A N 1
ATOM 712 C CA . LEU A 1 93 ? 5.441 15.484 -18.542 1.00 44.56 93 LEU A CA 1
ATOM 713 C C . LEU A 1 93 ? 6.117 16.649 -17.820 1.00 44.56 93 LEU A C 1
ATOM 715 O O . LEU A 1 93 ? 7.360 16.749 -17.914 1.00 44.56 93 LEU A O 1
#

Sequence (93 aa):
MGPREGELLPFKKGFAHFAVDAGVPVVPVALSGAKDLWLRKPIRVLVGEPIPTEGRGVEEVHDLGVKAVARLLPAYTDPPGPRLLRRWLTELL

pLDDT: mean 76.57, std 17.75, range [41.0, 96.75]

Mean predicted aligned error: 9.99 Å

Radius of gyration: 16.29 Å; Cα contacts (8 Å, |Δi|>4): 118; chains: 1; bounding box: 34×25×44 Å

Secondary structure (DSSP, 8-state):
--SSTTPPPPPPTHHHHHHHHHT-PBPPEEEES-SS--TTPPPEEEE---B--TT--HHHHHHHHHHHHHHH----PPPP---TTHHHHTT--

Nearest PDB structures (foldseek):
  5ojq-assembly1_a  TM=3.268E-01  e=1.540E+00  Vibrio cholerae
  5mxn-assembly1_a  TM=3.268E-01  e=1.752E+00  Vibrio cholerae

Solvent-accessible surface area (backbone atoms only — not comparable to full-atom values): 5896 Å² total; per-residue (Å²): 123,36,102,46,86,79,39,81,54,89,77,73,59,64,66,22,46,56,26,40,77,66,60,38,62,48,67,32,66,26,80,45,61,76,84,74,64,42,90,90,65,78,69,49,76,36,77,55,74,69,42,77,25,78,99,49,53,46,70,56,48,34,54,50,45,54,55,47,30,59,71,48,48,60,92,75,72,81,79,90,73,88,74,58,67,48,81,69,64,66,74,78,113